Protein AF-A0AAE6W3L9-F1 (afdb_monomer_lite)

Secondary structure (DSSP, 8-state):
-PPPPPHHHHHHHHHHHHHHHHHHHHHH-TT-HHHHHHHHHHHHSHHHHHHHHHHHHHHT--HHHHHHHHHHHHTS--TT--

Structure (mmCIF, N/CA/C/O backbone):
data_AF-A0AAE6W3L9-F1
#
_entry.id   AF-A0AAE6W3L9-F1
#
loop_
_atom_site.group_PDB
_atom_site.id
_atom_site.type_symbol
_atom_site.label_atom_id
_ato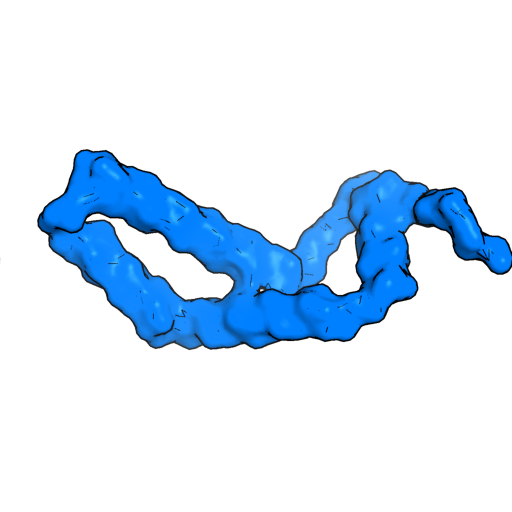m_site.label_alt_i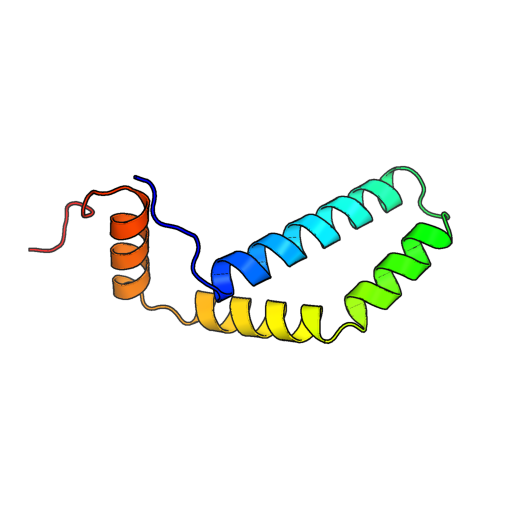d
_atom_site.label_comp_id
_atom_site.label_asym_id
_atom_site.label_entity_id
_atom_site.label_seq_id
_atom_site.pdbx_PDB_ins_code
_atom_site.Cartn_x
_atom_site.Cartn_y
_atom_site.Cartn_z
_atom_site.occupancy
_atom_site.B_iso_or_equiv
_atom_site.auth_seq_id
_atom_site.auth_comp_id
_atom_site.auth_asym_id
_atom_site.auth_atom_id
_atom_site.pdbx_PDB_model_num
ATOM 1 N N . MET A 1 1 ? -5.196 -6.711 -24.053 1.00 51.62 1 MET A N 1
ATOM 2 C CA . MET A 1 1 ? -5.295 -7.125 -22.635 1.00 51.62 1 MET A CA 1
ATOM 3 C C . MET A 1 1 ? -4.392 -6.211 -21.835 1.00 51.62 1 MET A C 1
ATOM 5 O O . MET A 1 1 ? -3.220 -6.137 -22.176 1.00 51.62 1 MET A O 1
ATOM 9 N N . ALA A 1 2 ? -4.926 -5.485 -20.850 1.00 60.44 2 ALA A N 1
ATOM 10 C CA . ALA A 1 2 ? -4.100 -4.679 -19.951 1.00 60.44 2 ALA A CA 1
ATOM 11 C C . ALA A 1 2 ? -3.147 -5.603 -19.179 1.00 60.44 2 ALA A C 1
ATOM 13 O O . ALA A 1 2 ? -3.561 -6.676 -18.731 1.00 60.44 2 ALA A O 1
ATOM 14 N N . ALA A 1 3 ? -1.874 -5.226 -19.071 1.00 77.81 3 ALA A N 1
ATOM 15 C CA . ALA A 1 3 ? -0.912 -6.028 -18.330 1.00 77.81 3 ALA A CA 1
ATOM 16 C C . ALA A 1 3 ? -1.255 -6.049 -16.835 1.00 77.81 3 ALA A C 1
ATOM 18 O O . ALA A 1 3 ? -1.649 -5.036 -16.259 1.00 77.81 3 ALA A O 1
ATOM 19 N N . ALA A 1 4 ? -1.082 -7.212 -16.204 1.00 83.62 4 ALA A N 1
ATOM 20 C CA . ALA A 1 4 ? -1.256 -7.351 -14.765 1.00 83.62 4 ALA A CA 1
ATOM 21 C C . ALA A 1 4 ? -0.240 -6.477 -13.995 1.00 83.62 4 ALA A C 1
ATOM 23 O O . ALA A 1 4 ? 0.881 -6.262 -14.489 1.00 83.62 4 ALA A O 1
ATOM 24 N N . PRO A 1 5 ? -0.605 -5.980 -12.796 1.00 82.00 5 PRO A N 1
ATOM 25 C CA . PRO A 1 5 ? 0.317 -5.257 -11.929 1.00 82.00 5 PRO A CA 1
ATOM 26 C C . PRO A 1 5 ? 1.504 -6.147 -11.561 1.00 82.00 5 PRO A C 1
ATOM 28 O O . PRO A 1 5 ? 1.357 -7.354 -11.357 1.00 82.00 5 PRO A O 1
ATOM 31 N N . GLU A 1 6 ? 2.688 -5.550 -11.501 1.00 91.44 6 GLU A N 1
ATOM 32 C CA . GLU A 1 6 ? 3.863 -6.246 -10.981 1.00 91.44 6 GLU A CA 1
ATOM 33 C C . GLU A 1 6 ? 3.753 -6.431 -9.461 1.00 91.44 6 GLU A C 1
ATOM 35 O O . GLU A 1 6 ? 2.990 -5.710 -8.815 1.00 91.44 6 GLU A O 1
ATOM 40 N N . PRO A 1 7 ? 4.477 -7.397 -8.866 1.00 89.31 7 PRO A N 1
ATOM 41 C CA . PRO A 1 7 ? 4.344 -7.709 -7.443 1.00 89.31 7 PRO A CA 1
ATOM 42 C C . PRO A 1 7 ? 4.521 -6.495 -6.524 1.00 89.31 7 PRO A C 1
ATOM 44 O O . PRO A 1 7 ? 3.739 -6.336 -5.586 1.00 89.31 7 PRO A O 1
ATOM 47 N N . ASP A 1 8 ? 5.486 -5.623 -6.821 1.00 89.75 8 ASP A N 1
ATOM 48 C CA . ASP A 1 8 ? 5.739 -4.404 -6.046 1.00 89.75 8 ASP A CA 1
ATOM 49 C C . ASP A 1 8 ? 4.596 -3.392 -6.197 1.00 89.75 8 ASP A C 1
ATOM 51 O O . ASP A 1 8 ? 4.100 -2.844 -5.214 1.00 89.75 8 ASP A O 1
ATOM 55 N N . GLU A 1 9 ? 4.092 -3.217 -7.421 1.00 91.69 9 GLU A N 1
ATOM 56 C CA . GLU A 1 9 ? 2.940 -2.355 -7.710 1.00 91.69 9 GLU A CA 1
ATOM 57 C C . GLU A 1 9 ? 1.678 -2.853 -6.998 1.00 91.69 9 GLU A C 1
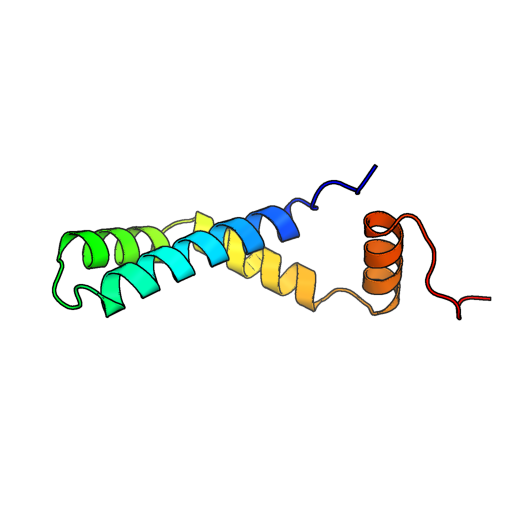ATOM 59 O O . GLU A 1 9 ? 0.911 -2.060 -6.447 1.00 91.69 9 GLU A O 1
ATOM 64 N N . ALA A 1 10 ? 1.466 -4.170 -6.980 1.00 90.69 10 ALA A N 1
ATOM 65 C CA . ALA A 1 10 ? 0.334 -4.800 -6.318 1.00 90.69 10 ALA A CA 1
ATOM 66 C C . ALA A 1 10 ? 0.404 -4.623 -4.795 1.00 90.69 10 ALA A C 1
ATOM 68 O O . ALA A 1 10 ? -0.598 -4.245 -4.186 1.00 90.69 10 ALA A O 1
ATOM 69 N N . HIS A 1 11 ? 1.575 -4.839 -4.185 1.00 88.44 11 HIS A N 1
ATOM 70 C CA . HIS A 1 11 ? 1.766 -4.659 -2.744 1.00 88.44 11 HIS A CA 1
ATOM 71 C C . HIS A 1 11 ? 1.594 -3.201 -2.321 1.00 88.44 11 HIS A C 1
ATOM 73 O O . HIS A 1 11 ? 0.832 -2.930 -1.391 1.00 88.44 11 HIS A O 1
ATOM 79 N N . ALA A 1 12 ? 2.236 -2.266 -3.027 1.00 90.25 12 ALA A N 1
ATOM 80 C CA . ALA A 1 12 ? 2.103 -0.840 -2.749 1.00 90.25 12 ALA A CA 1
ATOM 81 C C . ALA A 1 12 ? 0.641 -0.382 -2.890 1.00 90.25 12 ALA A C 1
ATOM 83 O O . ALA A 1 12 ? 0.091 0.259 -1.995 1.00 90.25 12 ALA A O 1
ATOM 84 N N . THR A 1 13 ? -0.039 -0.794 -3.967 1.00 91.62 13 THR A N 1
ATOM 85 C CA . THR A 1 13 ? -1.455 -0.459 -4.198 1.00 91.62 13 THR A CA 1
ATOM 86 C C . THR A 1 13 ? -2.363 -1.034 -3.114 1.00 91.62 13 THR A C 1
ATOM 88 O O . THR A 1 13 ? -3.283 -0.356 -2.651 1.00 91.62 13 THR A O 1
ATOM 91 N N . HIS A 1 14 ? -2.133 -2.282 -2.707 1.00 92.00 14 HIS A N 1
ATOM 92 C CA . HIS A 1 14 ? -2.913 -2.925 -1.656 1.00 92.00 14 HIS A CA 1
ATOM 93 C C . HIS A 1 14 ? -2.785 -2.173 -0.325 1.00 92.00 14 HIS A C 1
ATOM 95 O O . HIS A 1 14 ? -3.802 -1.832 0.280 1.00 92.00 14 HIS A O 1
ATOM 101 N N . PHE A 1 15 ? -1.559 -1.837 0.084 1.00 93.06 15 PHE A N 1
ATOM 102 C CA . PHE A 1 15 ? -1.316 -1.103 1.326 1.00 93.06 15 PHE A CA 1
ATOM 103 C C . PHE A 1 15 ? -1.871 0.321 1.297 1.00 93.06 15 PHE A C 1
ATOM 105 O O . PHE A 1 15 ? -2.507 0.739 2.263 1.00 93.06 15 PHE A O 1
ATOM 112 N N . HIS A 1 16 ? -1.730 1.043 0.182 1.00 91.56 16 HIS A N 1
ATOM 113 C CA . HIS A 1 16 ? -2.348 2.362 0.034 1.00 91.56 16 HIS A CA 1
ATOM 114 C C . HIS A 1 16 ? -3.866 2.311 0.228 1.00 91.56 16 HIS A C 1
ATOM 116 O O . HIS A 1 16 ? -4.417 3.149 0.935 1.00 91.56 16 HIS A O 1
ATOM 122 N N . ARG A 1 17 ? -4.555 1.310 -0.337 1.00 95.25 17 ARG A N 1
ATOM 123 C CA . ARG A 1 17 ? -6.011 1.163 -0.159 1.00 95.25 17 ARG A CA 1
ATOM 124 C C . ARG A 1 17 ? -6.402 0.931 1.297 1.00 95.25 17 ARG A C 1
ATOM 126 O O . ARG A 1 17 ? -7.380 1.519 1.748 1.00 95.25 17 ARG A O 1
ATOM 133 N N . ILE A 1 18 ? -5.640 0.111 2.022 1.00 94.75 18 ILE A N 1
ATOM 134 C CA . ILE A 1 18 ? -5.870 -0.130 3.453 1.00 94.75 18 ILE A CA 1
ATOM 135 C C . ILE A 1 18 ? -5.725 1.174 4.240 1.00 94.75 18 ILE A C 1
ATOM 137 O O . ILE A 1 18 ? -6.629 1.536 4.989 1.00 94.75 18 ILE A O 1
ATOM 141 N N . LEU A 1 19 ? -4.623 1.902 4.038 1.00 92.25 19 LEU A N 1
ATOM 142 C CA . LEU A 1 19 ? -4.356 3.151 4.756 1.00 92.25 19 LEU A CA 1
ATOM 143 C C . LEU A 1 19 ? -5.396 4.233 4.445 1.00 92.25 19 LEU A C 1
ATOM 145 O O . LEU A 1 19 ? -5.840 4.926 5.355 1.00 92.25 19 LEU A O 1
ATOM 149 N N . ILE A 1 20 ? -5.829 4.345 3.187 1.00 94.62 20 ILE A N 1
ATOM 150 C CA . ILE A 1 20 ? -6.902 5.267 2.788 1.00 94.62 20 ILE A CA 1
ATOM 151 C C . ILE A 1 20 ? -8.213 4.905 3.494 1.00 94.62 20 ILE A C 1
ATOM 153 O O . ILE A 1 20 ? -8.879 5.791 4.024 1.00 94.62 20 ILE A O 1
ATOM 157 N N . GLY A 1 21 ? -8.575 3.618 3.527 1.00 96.25 21 GLY A N 1
ATOM 158 C CA . GLY A 1 21 ? -9.788 3.150 4.200 1.00 96.25 21 GLY A CA 1
ATOM 159 C C . GLY A 1 21 ? -9.777 3.458 5.697 1.00 96.25 21 GLY A C 1
ATOM 160 O O . GLY A 1 21 ? -10.709 4.077 6.201 1.00 96.25 21 GLY A O 1
ATOM 161 N N . LEU A 1 22 ? -8.688 3.115 6.387 1.00 95.19 22 LEU A N 1
ATOM 162 C CA . LEU A 1 22 ? -8.528 3.393 7.818 1.00 95.19 22 LEU A CA 1
ATOM 163 C C . LEU A 1 22 ? -8.488 4.899 8.120 1.00 95.19 22 LEU A C 1
ATOM 165 O O . LEU A 1 22 ? -9.051 5.353 9.113 1.00 95.19 22 LEU A O 1
ATOM 169 N N . GLY A 1 23 ? -7.863 5.694 7.248 1.00 93.94 23 GLY A N 1
ATOM 170 C CA . GLY A 1 23 ? -7.880 7.151 7.356 1.00 93.94 23 GLY A CA 1
ATOM 171 C C . GLY A 1 23 ? -9.290 7.726 7.214 1.00 93.94 23 GLY A C 1
ATOM 172 O O . GLY A 1 23 ? -9.669 8.613 7.975 1.00 93.94 23 GLY A O 1
ATOM 173 N N . ALA A 1 24 ? -10.095 7.198 6.289 1.00 96.75 24 ALA A N 1
ATOM 174 C CA . ALA A 1 24 ? -11.492 7.599 6.138 1.00 96.75 24 ALA A CA 1
ATOM 175 C C . ALA A 1 24 ? -12.337 7.218 7.367 1.00 96.75 24 ALA A C 1
ATOM 177 O O . ALA A 1 24 ? -13.133 8.034 7.830 1.00 96.75 24 ALA A O 1
ATOM 178 N N . GLU A 1 25 ? -12.129 6.023 7.930 1.00 96.44 25 GLU A N 1
ATOM 179 C CA . GLU A 1 25 ? -12.771 5.595 9.182 1.00 96.44 25 GLU A CA 1
ATOM 180 C C . GLU A 1 25 ? -12.425 6.554 10.340 1.00 96.44 25 GLU A C 1
ATOM 182 O O . GLU A 1 25 ? -13.325 7.021 11.038 1.00 96.44 25 GLU A O 1
ATOM 187 N N . LEU A 1 26 ? -11.155 6.958 10.480 1.00 94.75 26 LEU A N 1
ATOM 188 C CA . LEU A 1 26 ? -10.735 7.937 11.492 1.00 94.75 26 LEU A CA 1
ATOM 189 C C . LEU A 1 26 ? -11.382 9.314 11.320 1.00 94.75 26 LEU A C 1
ATOM 191 O O . LEU A 1 26 ? -11.712 9.960 12.312 1.00 94.75 26 LEU A O 1
ATOM 195 N N . VAL A 1 27 ? -11.553 9.786 10.084 1.00 96.19 27 VAL A N 1
ATOM 196 C CA . VAL A 1 27 ? -12.218 11.074 9.825 1.00 96.19 27 VAL A CA 1
ATOM 197 C C . VAL A 1 27 ? -13.675 11.033 10.284 1.00 96.19 27 VAL A C 1
ATOM 199 O O . VAL A 1 27 ? -14.171 12.005 10.851 1.00 96.19 27 VAL A O 1
ATOM 202 N N . LEU A 1 28 ? -14.358 9.908 10.061 1.00 95.75 28 LEU A N 1
ATOM 203 C CA . LEU A 1 28 ? -15.757 9.732 10.446 1.00 95.75 28 LEU A CA 1
ATOM 204 C C . LEU A 1 28 ? -15.929 9.466 11.944 1.00 95.75 28 LEU A C 1
ATOM 206 O O . LEU A 1 28 ? -16.950 9.835 12.522 1.00 95.75 28 LEU A O 1
ATOM 210 N N . SER A 1 29 ? -14.975 8.790 12.581 1.00 95.12 29 SER A N 1
ATOM 211 C CA . SER A 1 29 ? -15.066 8.362 13.980 1.00 95.12 29 SER A CA 1
ATOM 212 C C . SER A 1 29 ? -13.688 8.394 14.655 1.00 95.12 29 SER A C 1
ATOM 214 O O . SER A 1 29 ? -13.073 7.358 14.900 1.00 95.12 29 SER A O 1
ATOM 216 N N . PRO A 1 30 ? -13.192 9.589 15.022 1.00 92.25 30 PRO A N 1
ATOM 217 C CA . PRO A 1 30 ? -11.797 9.787 15.431 1.00 92.25 30 PRO A CA 1
ATOM 218 C C . PRO A 1 30 ? -11.415 9.108 16.748 1.00 92.25 30 PRO A C 1
ATOM 220 O O . PRO A 1 30 ? -10.231 8.938 17.033 1.00 92.25 30 PRO A O 1
ATOM 223 N N . LEU A 1 31 ? -12.397 8.726 17.567 1.00 95.12 31 LEU A N 1
ATOM 224 C CA . LEU A 1 31 ? -12.188 8.055 18.852 1.00 95.12 31 LEU A CA 1
ATOM 225 C C . LEU A 1 31 ? -12.567 6.566 18.814 1.00 95.12 31 LEU A C 1
ATOM 227 O O . LEU A 1 31 ? -12.611 5.928 19.868 1.00 95.12 31 LEU A O 1
ATOM 231 N N . ASP A 1 32 ? -12.834 6.009 17.628 1.00 96.00 32 ASP A N 1
ATOM 232 C CA . ASP A 1 32 ? -13.182 4.598 17.475 1.00 96.00 32 ASP A CA 1
ATOM 233 C C . ASP A 1 32 ? -11.982 3.685 17.767 1.00 96.00 32 ASP A C 1
ATOM 235 O O . ASP A 1 32 ? -11.007 3.617 17.014 1.00 96.00 32 ASP A O 1
ATOM 239 N N . ARG A 1 33 ? -12.041 2.982 18.902 1.00 95.69 33 ARG A N 1
ATOM 240 C CA . ARG A 1 33 ? -10.925 2.165 19.403 1.00 95.69 33 ARG A CA 1
ATOM 241 C C . ARG A 1 33 ? -10.569 1.005 18.474 1.00 95.69 33 ARG A C 1
ATOM 243 O O . ARG A 1 33 ? -9.399 0.612 18.443 1.00 95.69 33 ARG A O 1
ATOM 250 N N . ASP A 1 34 ? -11.531 0.488 17.721 1.00 95.94 34 ASP A N 1
ATOM 251 C CA . ASP A 1 34 ? -11.310 -0.632 16.808 1.00 95.94 34 ASP A CA 1
ATOM 252 C C . ASP A 1 34 ? -10.513 -0.172 15.583 1.00 95.94 34 ASP A C 1
ATOM 254 O O . ASP A 1 34 ? -9.520 -0.804 15.217 1.00 95.94 34 ASP A O 1
ATOM 258 N N . THR A 1 35 ? -10.847 0.995 15.027 1.00 95.88 35 THR A N 1
ATOM 259 C CA . THR A 1 35 ? -10.067 1.662 13.974 1.00 95.88 35 THR A CA 1
ATOM 260 C C . THR A 1 35 ? -8.633 1.925 14.439 1.00 95.88 35 THR A C 1
ATOM 262 O O . THR A 1 35 ? -7.680 1.581 13.738 1.00 95.88 35 THR A O 1
ATOM 265 N N . HIS A 1 36 ? -8.444 2.452 15.656 1.00 95.31 36 HIS A N 1
ATOM 266 C CA . HIS A 1 36 ? -7.105 2.658 16.235 1.00 95.31 36 HIS A CA 1
ATOM 267 C C . HIS A 1 36 ? -6.316 1.350 16.389 1.00 95.31 36 HIS A C 1
ATOM 269 O O . HIS A 1 36 ? -5.109 1.322 16.141 1.00 95.31 36 HIS A O 1
ATOM 275 N N . THR A 1 37 ? -6.981 0.260 16.779 1.00 96.50 37 THR A N 1
ATOM 276 C CA . THR A 1 37 ? -6.359 -1.070 16.891 1.00 96.50 37 THR A CA 1
ATOM 277 C C . THR A 1 37 ? -5.910 -1.586 15.528 1.00 96.50 37 THR A C 1
ATOM 279 O O . THR A 1 37 ? -4.742 -1.935 15.368 1.00 96.50 37 THR A O 1
ATOM 282 N N . ARG A 1 38 ? -6.788 -1.537 14.520 1.00 95.50 38 ARG A N 1
ATOM 283 C CA . ARG A 1 38 ? -6.481 -1.969 13.147 1.00 95.50 38 ARG A CA 1
ATOM 284 C C . ARG A 1 38 ? -5.343 -1.160 12.528 1.00 95.50 38 ARG A C 1
ATOM 286 O O . ARG A 1 38 ? -4.494 -1.720 11.843 1.00 95.50 38 ARG A O 1
ATOM 293 N N . ILE A 1 39 ? -5.287 0.148 12.790 1.00 93.81 39 ILE A N 1
ATOM 294 C CA . ILE A 1 39 ? -4.164 0.990 12.356 1.00 93.81 39 ILE A CA 1
ATOM 295 C C . ILE A 1 39 ? -2.860 0.501 12.973 1.00 93.81 39 ILE A C 1
ATOM 297 O O . ILE A 1 39 ? -1.887 0.320 12.247 1.00 93.81 39 ILE A O 1
ATOM 301 N N . ARG A 1 40 ? -2.836 0.249 14.286 1.00 94.50 40 ARG A N 1
ATOM 302 C CA . ARG A 1 40 ? -1.632 -0.253 14.957 1.00 94.50 40 ARG A CA 1
ATOM 303 C C . ARG A 1 40 ? -1.181 -1.591 14.370 1.00 94.50 40 ARG A C 1
ATOM 305 O O . ARG A 1 40 ? -0.018 -1.728 14.021 1.00 94.50 40 ARG A O 1
ATOM 312 N N . GLU A 1 41 ? -2.103 -2.529 14.166 1.00 95.06 41 GLU A N 1
ATOM 313 C CA . GLU A 1 41 ? -1.797 -3.828 13.551 1.00 95.06 41 GLU A CA 1
ATOM 314 C C . GLU A 1 41 ? -1.210 -3.692 12.143 1.00 95.06 41 GLU A C 1
ATOM 316 O O . GLU A 1 41 ? -0.242 -4.371 11.804 1.00 95.06 41 GLU A O 1
ATOM 321 N N . VAL A 1 42 ? -1.764 -2.799 11.318 1.00 93.56 42 VAL A N 1
ATOM 322 C CA . VAL A 1 42 ? -1.242 -2.533 9.971 1.00 93.56 42 VAL A CA 1
ATOM 323 C C . VAL A 1 42 ? 0.161 -1.938 10.041 1.00 93.56 42 VAL A C 1
ATOM 325 O O . VAL A 1 42 ? 1.034 -2.380 9.289 1.00 93.56 42 VAL A O 1
ATOM 328 N N . LEU A 1 43 ? 0.390 -0.981 10.943 1.00 91.06 43 LEU A N 1
ATOM 329 C CA . LEU A 1 43 ? 1.691 -0.335 11.126 1.00 91.06 43 LEU A CA 1
ATOM 330 C C . LEU A 1 43 ? 2.766 -1.301 11.645 1.00 91.06 43 LEU A C 1
ATOM 332 O O . LEU A 1 43 ? 3.910 -1.234 11.200 1.00 91.06 43 LEU A O 1
ATOM 336 N N . ASP A 1 44 ? 2.391 -2.242 12.506 1.00 93.75 44 ASP A N 1
ATOM 337 C CA . ASP A 1 44 ? 3.303 -3.250 13.058 1.00 93.75 44 ASP A CA 1
ATOM 338 C C . ASP A 1 44 ? 3.452 -4.484 12.145 1.00 93.75 44 ASP A C 1
ATOM 340 O O . ASP A 1 44 ? 4.242 -5.394 12.414 1.00 93.75 44 ASP A O 1
ATOM 344 N N . SER A 1 45 ? 2.707 -4.543 11.037 1.00 92.69 45 SER A N 1
ATOM 345 C CA . SER A 1 45 ? 2.710 -5.706 10.156 1.00 92.69 45 SER A CA 1
ATOM 346 C C . SER A 1 45 ? 3.986 -5.807 9.312 1.00 92.69 45 SER A C 1
ATOM 348 O O . SER A 1 45 ? 4.474 -4.840 8.720 1.00 92.69 45 SER A O 1
ATOM 350 N N . ALA A 1 46 ? 4.460 -7.041 9.109 1.00 89.06 46 ALA A N 1
ATOM 351 C CA . ALA A 1 46 ? 5.480 -7.339 8.099 1.00 89.06 46 ALA A CA 1
ATOM 352 C C . ALA A 1 46 ? 5.035 -6.939 6.676 1.00 89.06 46 ALA A C 1
ATOM 354 O O . ALA A 1 46 ? 5.867 -6.740 5.790 1.00 89.06 46 ALA A O 1
ATOM 355 N N . GLY A 1 47 ? 3.724 -6.817 6.450 1.00 85.94 47 GLY A N 1
ATOM 356 C CA . GLY A 1 47 ? 3.179 -6.321 5.196 1.00 85.94 47 GLY A CA 1
ATOM 357 C C . GLY A 1 47 ? 3.547 -4.857 4.936 1.00 85.94 47 GLY A C 1
ATOM 358 O O . GLY A 1 47 ? 3.912 -4.545 3.804 1.00 85.94 47 GLY A O 1
ATOM 359 N N . LEU A 1 48 ? 3.544 -3.988 5.958 1.00 88.94 48 LEU A N 1
ATOM 360 C CA . LEU A 1 48 ? 3.939 -2.585 5.784 1.00 88.94 48 LEU A CA 1
ATOM 361 C C . LEU A 1 48 ? 5.402 -2.486 5.358 1.00 88.94 48 LEU A C 1
ATOM 363 O O . LEU A 1 48 ? 5.722 -1.767 4.417 1.00 88.94 48 LEU A O 1
ATOM 367 N N . GLN A 1 49 ? 6.282 -3.257 5.997 1.00 90.56 49 GLN A N 1
ATOM 368 C CA . GLN A 1 49 ? 7.702 -3.284 5.637 1.00 90.56 49 GLN A CA 1
ATOM 369 C C . GLN A 1 49 ? 7.909 -3.719 4.180 1.00 90.56 49 GLN A C 1
ATOM 371 O O . GLN A 1 49 ? 8.704 -3.123 3.456 1.00 90.56 49 GLN A O 1
ATOM 376 N N . ARG A 1 50 ? 7.141 -4.710 3.707 1.00 89.81 50 ARG A N 1
ATOM 377 C CA . ARG A 1 50 ? 7.157 -5.117 2.293 1.00 89.81 50 ARG A CA 1
ATOM 378 C C . ARG A 1 50 ? 6.629 -4.029 1.363 1.00 89.81 50 ARG A C 1
ATOM 380 O O . ARG A 1 50 ? 7.196 -3.839 0.295 1.00 89.81 50 ARG A O 1
ATOM 387 N N . ALA A 1 51 ? 5.574 -3.317 1.751 1.00 91.00 51 ALA A N 1
ATOM 388 C CA . ALA A 1 51 ? 5.033 -2.220 0.955 1.00 91.00 51 ALA A CA 1
ATOM 389 C C . ALA A 1 51 ? 6.022 -1.050 0.844 1.00 91.00 51 ALA A C 1
ATOM 391 O O . ALA A 1 51 ? 6.195 -0.506 -0.241 1.00 91.00 51 ALA A O 1
ATOM 392 N N . LEU A 1 52 ? 6.721 -0.712 1.931 1.00 92.38 52 LEU A N 1
ATOM 393 C CA . LEU A 1 52 ? 7.781 0.297 1.918 1.00 92.38 52 LEU A CA 1
ATOM 394 C C . LEU A 1 52 ? 8.952 -0.128 1.025 1.00 92.38 52 LEU A C 1
ATOM 396 O O . LEU A 1 52 ? 9.417 0.665 0.213 1.00 92.38 52 LEU A O 1
ATOM 400 N N . ALA A 1 53 ? 9.388 -1.389 1.112 1.00 93.44 53 ALA A N 1
ATOM 401 C CA . ALA A 1 53 ? 10.427 -1.917 0.228 1.00 93.44 53 ALA A CA 1
ATOM 402 C C . ALA A 1 53 ? 10.000 -1.882 -1.250 1.00 93.44 53 ALA A C 1
ATOM 404 O O . ALA A 1 53 ? 10.790 -1.497 -2.111 1.00 93.44 53 ALA A O 1
ATOM 405 N N . ALA A 1 54 ? 8.741 -2.223 -1.538 1.00 92.38 54 ALA A N 1
ATOM 406 C CA . ALA A 1 54 ? 8.172 -2.122 -2.876 1.00 92.38 54 ALA A CA 1
ATOM 407 C C . ALA A 1 54 ? 8.163 -0.671 -3.382 1.00 92.38 54 ALA A C 1
ATOM 409 O O . ALA A 1 54 ? 8.550 -0.430 -4.519 1.00 92.38 54 ALA A O 1
ATOM 410 N N . LEU A 1 55 ? 7.787 0.307 -2.551 1.00 93.38 55 LEU A N 1
ATOM 411 C CA . LEU A 1 55 ? 7.826 1.724 -2.932 1.00 93.38 55 LEU A CA 1
ATOM 412 C C . LEU A 1 55 ? 9.245 2.182 -3.276 1.00 93.38 55 LEU A C 1
ATOM 414 O O . LEU A 1 55 ? 9.439 2.771 -4.334 1.00 93.38 55 LEU A O 1
ATOM 418 N N . VAL A 1 56 ? 10.240 1.827 -2.459 1.00 94.62 56 VAL A N 1
ATOM 419 C CA . VAL A 1 56 ? 11.653 2.132 -2.745 1.00 94.62 56 VAL A CA 1
ATOM 420 C C . VAL A 1 56 ? 12.092 1.512 -4.074 1.00 94.62 56 VAL A C 1
ATOM 422 O O . VAL A 1 56 ? 12.758 2.166 -4.874 1.00 94.62 56 VAL A O 1
ATOM 425 N N . ALA A 1 57 ? 11.693 0.267 -4.349 1.00 92.44 57 ALA A N 1
ATOM 426 C CA . ALA A 1 57 ? 12.001 -0.394 -5.615 1.00 92.44 57 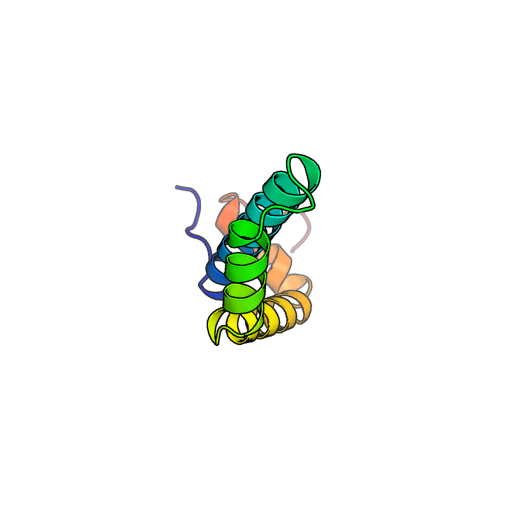ALA A CA 1
ATOM 427 C C . ALA A 1 57 ? 11.334 0.300 -6.817 1.00 92.44 57 ALA A C 1
ATOM 429 O O . ALA A 1 57 ? 11.941 0.415 -7.880 1.00 92.44 57 ALA A O 1
ATOM 430 N N . LEU A 1 58 ? 10.098 0.784 -6.656 1.00 91.69 58 LEU A N 1
ATOM 431 C CA . LEU A 1 58 ? 9.379 1.530 -7.690 1.00 91.69 58 LEU A CA 1
ATOM 432 C C . LEU A 1 58 ? 10.007 2.908 -7.946 1.00 91.69 58 LEU A C 1
ATOM 434 O O . LEU A 1 58 ? 10.130 3.305 -9.103 1.00 91.69 58 LEU A O 1
ATOM 438 N N . GLU A 1 59 ? 10.426 3.612 -6.894 1.00 92.50 59 GLU A N 1
ATOM 439 C CA . GLU A 1 59 ? 11.106 4.912 -6.979 1.00 92.50 59 GLU A CA 1
ATOM 440 C C . GLU A 1 59 ? 12.495 4.805 -7.614 1.00 92.50 59 GLU A C 1
ATOM 442 O O . GLU A 1 59 ? 12.915 5.709 -8.334 1.00 92.50 59 GLU A O 1
ATOM 447 N N . ALA A 1 60 ? 13.188 3.684 -7.403 1.00 93.75 60 ALA A N 1
ATOM 448 C CA . ALA A 1 60 ? 14.497 3.423 -7.993 1.00 93.75 60 ALA A CA 1
ATOM 449 C C . ALA A 1 60 ? 14.451 3.110 -9.502 1.00 93.75 60 ALA A C 1
ATOM 451 O O . ALA A 1 60 ? 15.509 3.021 -10.129 1.00 93.75 60 ALA A O 1
ATOM 452 N N . ARG A 1 61 ? 13.260 2.937 -10.098 1.00 93.38 61 ARG A N 1
ATOM 453 C CA . ARG A 1 61 ? 13.126 2.651 -11.534 1.00 93.38 61 ARG A CA 1
ATOM 454 C C . ARG A 1 61 ? 13.650 3.810 -12.367 1.00 93.38 61 ARG A C 1
ATOM 456 O O . ARG A 1 61 ? 13.231 4.956 -12.211 1.00 93.38 61 ARG A O 1
ATOM 463 N N . THR A 1 62 ? 14.496 3.479 -13.328 1.00 94.38 62 THR A N 1
ATOM 464 C CA . THR A 1 62 ? 14.955 4.411 -14.354 1.00 94.38 62 THR A CA 1
ATOM 465 C C . THR A 1 62 ? 13.796 4.867 -15.242 1.00 94.38 62 THR A C 1
ATOM 467 O O . THR A 1 62 ? 12.781 4.182 -15.393 1.00 94.38 62 THR A O 1
ATOM 470 N N . GLU A 1 63 ? 13.965 6.014 -15.899 1.00 90.75 63 GLU A N 1
ATOM 471 C CA . GLU A 1 63 ? 12.975 6.531 -16.850 1.00 90.75 63 GLU A CA 1
ATOM 472 C C . GLU A 1 63 ? 12.671 5.516 -17.969 1.00 90.75 63 GLU A C 1
ATOM 474 O O . GLU A 1 63 ? 11.515 5.335 -18.347 1.00 90.75 63 GLU A O 1
ATOM 479 N N . SER A 1 64 ? 13.687 4.798 -18.458 1.00 90.94 64 SER A N 1
ATOM 480 C CA . SER A 1 64 ? 13.526 3.756 -19.479 1.00 90.94 64 SER A CA 1
ATOM 481 C C . SER A 1 64 ? 12.678 2.583 -18.981 1.00 90.94 64 SER A C 1
ATOM 483 O O . SER A 1 64 ? 11.791 2.112 -19.692 1.00 90.94 64 SER A O 1
ATOM 485 N N . GLU A 1 65 ? 12.891 2.130 -17.743 1.00 91.88 65 GLU A N 1
ATOM 486 C CA . GLU A 1 65 ? 12.068 1.079 -17.128 1.00 91.88 65 GLU A CA 1
ATOM 487 C C . GLU A 1 65 ? 10.623 1.543 -16.925 1.00 91.88 65 GLU A C 1
ATOM 489 O O . GLU A 1 65 ? 9.686 0.786 -17.184 1.00 91.88 65 GLU A O 1
ATOM 494 N N . GLN A 1 66 ? 10.422 2.801 -16.525 1.00 90.31 66 GLN A N 1
ATOM 495 C CA . GLN A 1 66 ? 9.089 3.390 -16.394 1.00 90.31 66 GLN A CA 1
ATOM 496 C C . GLN A 1 66 ? 8.372 3.481 -17.748 1.00 90.31 66 GLN A C 1
ATOM 498 O O . GLN A 1 66 ? 7.211 3.080 -17.848 1.00 90.31 66 GLN A O 1
ATOM 503 N N . LYS A 1 67 ? 9.049 3.932 -18.812 1.00 89.31 67 LYS A N 1
ATOM 504 C CA . LYS A 1 67 ? 8.492 3.979 -20.176 1.00 89.31 67 LYS A CA 1
ATOM 505 C C . LYS A 1 67 ? 8.142 2.590 -20.696 1.00 89.31 67 LYS A C 1
ATOM 507 O O . LYS A 1 67 ? 7.039 2.397 -21.210 1.00 89.31 67 LYS A O 1
ATOM 512 N N . ALA A 1 68 ? 9.026 1.612 -20.498 1.00 88.81 68 ALA A N 1
ATOM 513 C CA . ALA A 1 68 ? 8.768 0.219 -20.852 1.00 88.81 68 ALA A CA 1
ATOM 514 C C . ALA A 1 68 ? 7.561 -0.342 -20.085 1.00 88.81 68 ALA A C 1
ATOM 516 O O . ALA A 1 68 ? 6.704 -1.018 -20.664 1.00 88.81 68 ALA A O 1
ATOM 517 N N . ARG A 1 69 ? 7.442 -0.017 -18.792 1.00 90.75 69 ARG A N 1
ATOM 518 C CA . ARG A 1 69 ? 6.301 -0.428 -17.971 1.00 90.75 69 ARG A CA 1
ATOM 519 C C . ARG A 1 69 ? 4.996 0.215 -18.438 1.00 90.75 69 ARG A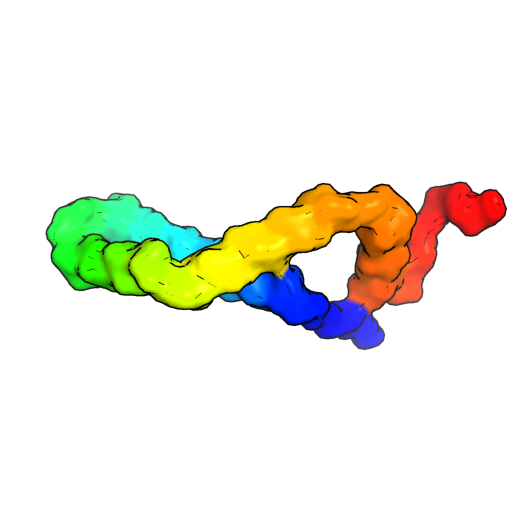 C 1
ATOM 521 O O . ARG A 1 69 ? 4.003 -0.494 -18.589 1.00 90.75 69 ARG A O 1
ATOM 528 N N . ILE A 1 70 ? 4.994 1.517 -18.725 1.00 88.50 70 ILE A N 1
ATOM 529 C CA . ILE A 1 70 ? 3.837 2.224 -19.294 1.00 88.50 70 ILE A CA 1
ATOM 530 C C . ILE A 1 70 ? 3.436 1.579 -20.619 1.00 88.50 70 ILE A C 1
ATOM 532 O O . ILE A 1 70 ? 2.262 1.267 -20.810 1.00 88.50 70 ILE A O 1
ATOM 536 N N . ALA A 1 71 ? 4.402 1.298 -21.496 1.00 88.94 71 ALA A N 1
ATOM 537 C CA . ALA A 1 71 ? 4.137 0.666 -22.780 1.00 88.94 71 ALA A CA 1
ATOM 538 C C . ALA A 1 71 ? 3.483 -0.715 -22.629 1.00 88.94 71 ALA A C 1
ATOM 540 O O . ALA A 1 71 ? 2.526 -1.038 -23.334 1.00 88.94 71 ALA A O 1
ATOM 541 N N . LYS A 1 72 ? 3.947 -1.506 -21.655 1.00 87.06 72 LYS A N 1
ATOM 542 C CA . LYS A 1 72 ? 3.363 -2.805 -21.298 1.00 87.06 72 LYS A CA 1
ATOM 543 C C . LYS A 1 72 ? 1.932 -2.671 -20.763 1.00 87.06 72 LYS A C 1
ATOM 545 O O . LYS A 1 72 ? 1.086 -3.499 -21.093 1.00 87.06 72 LYS A O 1
ATOM 550 N N . LEU A 1 73 ? 1.644 -1.639 -19.970 1.00 86.81 73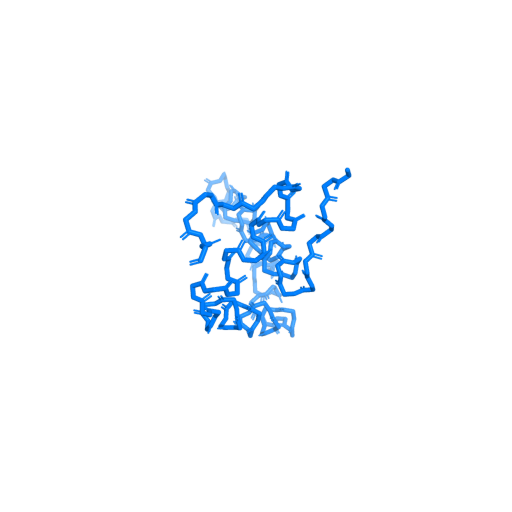 LEU A N 1
ATOM 551 C CA . LEU A 1 73 ? 0.307 -1.381 -19.423 1.00 86.81 73 LEU A CA 1
ATOM 552 C C . LEU A 1 73 ? -0.687 -0.910 -20.495 1.00 86.81 73 LEU A C 1
ATOM 554 O O . LEU A 1 73 ? -1.820 -1.391 -20.523 1.00 86.81 73 LEU A O 1
ATOM 558 N N . VAL A 1 74 ? -0.266 -0.004 -21.384 1.00 86.00 74 VAL A N 1
ATOM 559 C CA . VAL A 1 74 ? -1.131 0.603 -22.414 1.00 86.00 74 VAL A CA 1
ATOM 560 C C . VAL A 1 74 ? -1.172 -0.178 -23.732 1.00 86.00 74 VAL A C 1
ATOM 562 O O . VAL A 1 74 ? -2.019 0.097 -24.577 1.00 86.00 74 VAL A O 1
ATOM 565 N N . GLY A 1 75 ? -0.278 -1.153 -23.925 1.00 80.31 75 GLY A N 1
ATOM 566 C CA . GLY A 1 75 ? -0.168 -1.938 -25.160 1.00 80.31 75 GLY A CA 1
ATOM 567 C C . GLY A 1 75 ? 0.459 -1.189 -26.345 1.00 80.31 75 GLY A C 1
ATOM 568 O O . GLY A 1 75 ? 0.420 -1.694 -27.465 1.00 80.31 75 GLY A O 1
ATOM 569 N N . HIS A 1 76 ? 1.039 -0.005 -26.120 1.00 74.56 76 HIS A N 1
ATOM 570 C CA . HIS A 1 76 ? 1.671 0.840 -27.139 1.00 74.56 76 HIS A CA 1
ATOM 571 C C . HIS A 1 76 ? 2.954 1.478 -26.600 1.00 74.56 76 HIS A C 1
ATOM 573 O O . HIS A 1 76 ? 2.987 1.911 -25.455 1.00 74.56 76 HIS A O 1
ATOM 579 N N . THR A 1 77 ? 3.999 1.597 -27.419 1.00 68.44 77 THR A N 1
ATOM 580 C CA . THR A 1 77 ? 5.224 2.326 -27.053 1.00 68.44 77 THR A CA 1
ATOM 581 C C . THR A 1 77 ? 5.021 3.840 -27.122 1.00 68.44 77 THR A C 1
ATOM 583 O O . THR A 1 77 ? 4.363 4.360 -28.028 1.00 68.44 77 THR A O 1
ATOM 586 N N . LEU A 1 78 ? 5.586 4.565 -26.151 1.00 64.56 78 LEU A N 1
ATOM 587 C CA . LEU A 1 78 ? 5.565 6.027 -26.128 1.00 64.56 78 LEU A CA 1
ATOM 588 C C . LEU A 1 78 ? 6.395 6.563 -27.310 1.00 64.56 78 LEU A C 1
ATOM 590 O O . LEU A 1 78 ? 7.531 6.147 -27.526 1.00 64.56 78 LEU A O 1
ATOM 594 N N . ARG A 1 79 ? 5.826 7.475 -28.111 1.00 58.59 79 ARG A N 1
ATOM 595 C CA . ARG A 1 79 ? 6.520 8.064 -29.271 1.00 58.59 79 ARG A CA 1
ATOM 596 C C . ARG A 1 79 ? 7.729 8.882 -28.802 1.00 58.59 79 ARG A C 1
ATOM 598 O O . ARG A 1 79 ? 7.547 9.911 -28.163 1.00 58.59 79 ARG A O 1
ATOM 605 N N . GLY A 1 80 ? 8.935 8.454 -29.174 1.00 59.72 80 GLY A N 1
ATOM 606 C CA . GLY A 1 80 ? 10.184 9.177 -28.897 1.00 59.72 80 GLY A CA 1
ATOM 607 C C . GLY A 1 80 ? 11.432 8.294 -28.846 1.00 59.72 80 GLY A C 1
ATOM 608 O O . GLY A 1 80 ? 12.533 8.805 -28.997 1.00 59.72 80 GLY A O 1
ATOM 609 N N . GLU A 1 81 ? 11.269 6.980 -28.691 1.00 56.50 81 GLU A N 1
ATOM 610 C CA . GLU A 1 81 ? 12.367 6.009 -28.714 1.00 56.50 81 GLU A CA 1
ATOM 611 C C . GLU A 1 81 ? 12.578 5.512 -30.156 1.00 56.50 81 GLU A C 1
ATOM 613 O O . GLU A 1 81 ? 11.904 4.592 -30.623 1.00 56.50 81 GLU A O 1
ATOM 618 N N . ARG A 1 82 ? 13.455 6.192 -30.902 1.00 46.50 82 ARG A N 1
ATOM 619 C CA . ARG A 1 82 ? 14.084 5.686 -32.129 1.00 46.50 82 ARG A CA 1
ATOM 620 C C . ARG A 1 82 ? 15.589 5.708 -31.952 1.00 46.50 82 ARG A C 1
ATOM 622 O O . ARG A 1 82 ? 16.071 6.710 -31.384 1.00 46.50 82 ARG A O 1
#

pLDDT: mean 88.34, std 10.86, range [46.5, 96.75]

Radius of gyration: 17.12 Å; chains: 1; bounding box: 31×19×52 Å

Sequence (82 aa):
MAAAPEPDEAHATHFHRILIGLGAELVLSPLDRDTHTRIREVLDSAGLQRALAALVALEARTESEQKARIAKLVGHTLRGER

Foldseek 3Di:
DFDDDDPLRVLLVVLVVVVVVLVVVCVVPVPPVVSVVVVVCSVPDPSVVSNVVSVVVVVPDDPVNVQVNVCNRVVHHDPDDD